Protein AF-A0A059WKY0-F1 (afdb_monomer)

Solvent-accessible surface area (backbone atoms only — not comparable to full-atom values): 9958 Å² total; per-residue (Å²): 99,44,60,73,41,55,87,77,43,90,59,78,53,52,68,59,52,51,54,50,45,45,52,42,20,76,73,72,41,84,34,79,46,75,38,74,43,59,66,94,67,55,83,60,48,46,77,46,56,56,89,51,64,73,60,51,52,54,32,52,76,70,74,40,52,74,68,48,36,44,72,79,37,45,68,59,42,52,54,49,54,52,50,50,50,51,53,46,48,53,47,54,33,51,41,26,60,70,68,78,37,80,61,45,78,43,82,39,68,98,63,55,63,66,71,75,50,44,86,76,32,80,39,58,60,38,35,30,61,68,66,57,36,70,74,44,74,66,44,59,70,51,46,69,79,54,29,81,48,43,29,37,35,91,41,80,70,45,55,73,45,48,63,94,79,43,38,69,79,49,107

Mean predicted aligned error: 4.87 Å

Secondary structure (DSSP, 8-state):
-HHHHTTTS--TTHHHHHHHHHHHHHTT--EEEEESS-----TTEEEEE---HHHHHHHHHTT--HHHHHHH-HHHHHHHHHHHHHHHHHHHHHHHHTTS-SEEEEEE-S--HHHHTGGG-SSEEEEEESS-TTSSHHHHHHGGGTTTSEEE-S-HHHHTTS-TT--EEE-

Foldseek 3Di:
DVVVCVVVDPPPPPVVVQVVQQVCVVVVDQEEDEDQDDDDHDPRYHYDHDPCPVVQVVCVVVVHDLVNCCVVPVVVSVVVVVVRLLVSLVVQQVCQQVVNDQEAEDADELDCNNLVCVVSHPHAYEYEYRDQCQPDPSSLVPCQVRQAHEYEYPDPVSCVSHPPSRHYPYD

Radius of gyration: 16.77 Å; Cα contacts (8 Å, |Δi|>4): 212; chains: 1; bounding box: 45×40×40 Å

Nearest PDB structures (foldseek):
  5kyv-assembly1_A  TM=3.286E-01  e=2.732E+00  Photinus pyralis
  3qya-assembly1_A  TM=3.110E-01  e=3.098E+00  Lampyris turkestanicus
  5kyt-assembly2_B  TM=3.119E-01  e=3.098E+00  Photinus pyralis
  3ier-assembly1_A  TM=2.884E-01  e=3.740E+00  Photinus pyralis
  6q2m-assembly3_C  TM=3.190E-01  e=7.007E+00  Photinus pyralis

pLDDT: mean 88.69, std 9.77, range [52.62, 98.31]

Structure (mmCIF, N/CA/C/O backbone):
data_AF-A0A059WKY0-F1
#
_entry.id   AF-A0A059WKY0-F1
#
loop_
_atom_site.group_PDB
_atom_site.id
_atom_site.type_symbol
_atom_site.label_atom_id
_atom_site.label_alt_id
_atom_site.label_comp_id
_atom_site.label_asym_id
_atom_site.label_entity_id
_atom_site.label_seq_id
_atom_site.pdbx_PDB_ins_code
_atom_site.Cartn_x
_atom_site.Cartn_y
_atom_site.Cartn_z
_atom_site.occupancy
_atom_site.B_iso_or_equiv
_atom_site.auth_seq_id
_atom_site.auth_comp_id
_atom_site.auth_asym_id
_atom_site.auth_atom_id
_atom_site.pdbx_PDB_model_num
ATOM 1 N N . MET A 1 1 ? 8.340 11.516 -10.446 1.00 55.34 1 MET A N 1
ATOM 2 C CA . MET A 1 1 ? 8.641 10.263 -11.199 1.00 55.34 1 MET A CA 1
ATOM 3 C C . MET A 1 1 ? 7.389 9.416 -11.344 1.00 55.34 1 MET A C 1
ATOM 5 O O . MET A 1 1 ? 7.009 9.096 -12.465 1.00 55.34 1 MET A O 1
ATOM 9 N N . GLN A 1 2 ? 6.730 9.087 -10.232 1.00 59.09 2 GLN A N 1
ATOM 10 C CA . GLN A 1 2 ? 5.443 8.404 -10.267 1.00 59.09 2 GLN A CA 1
ATOM 11 C C . GLN A 1 2 ? 4.370 9.298 -10.909 1.00 59.09 2 GLN A C 1
ATOM 13 O O . GLN A 1 2 ? 3.626 8.810 -11.751 1.00 59.09 2 GLN A O 1
ATOM 18 N N . ASP A 1 3 ? 4.419 10.618 -10.690 1.00 56.16 3 ASP A N 1
ATOM 19 C CA . ASP A 1 3 ? 3.561 11.601 -11.384 1.00 56.16 3 ASP A CA 1
ATOM 20 C C . ASP A 1 3 ? 3.681 11.585 -12.912 1.00 56.16 3 ASP A C 1
ATOM 22 O O . ASP A 1 3 ? 2.702 11.801 -13.617 1.00 56.16 3 ASP A O 1
ATOM 26 N N . ALA A 1 4 ? 4.864 11.276 -13.455 1.00 62.72 4 ALA A N 1
ATOM 27 C CA . ALA A 1 4 ? 5.068 11.187 -14.904 1.00 62.72 4 ALA A CA 1
ATOM 28 C C . ALA A 1 4 ? 4.536 9.867 -15.493 1.00 62.72 4 ALA A C 1
ATOM 30 O O . ALA A 1 4 ? 4.245 9.782 -16.690 1.00 62.72 4 ALA A O 1
ATOM 31 N N . LEU A 1 5 ? 4.421 8.829 -14.658 1.00 64.69 5 LEU A N 1
ATOM 32 C CA . LEU A 1 5 ? 3.911 7.515 -15.039 1.00 64.69 5 LEU A CA 1
ATOM 33 C C . LEU A 1 5 ? 2.403 7.392 -14.804 1.00 64.69 5 LEU A C 1
ATOM 35 O O . LEU A 1 5 ? 1.742 6.741 -15.605 1.00 64.69 5 LEU A O 1
ATOM 39 N N . LEU A 1 6 ? 1.845 8.037 -13.775 1.00 65.69 6 LEU A N 1
ATOM 40 C CA . LEU A 1 6 ? 0.419 7.982 -13.425 1.00 65.69 6 LEU A CA 1
ATOM 41 C C . LEU A 1 6 ? -0.527 8.242 -14.620 1.00 65.69 6 LEU A C 1
ATOM 43 O O . LEU A 1 6 ? -1.490 7.493 -14.767 1.00 65.69 6 LEU A O 1
ATOM 47 N N . PRO A 1 7 ? -0.261 9.202 -15.532 1.00 65.50 7 PRO A N 1
ATOM 48 C CA . PRO A 1 7 ? -1.088 9.403 -16.726 1.00 65.50 7 PRO A CA 1
ATOM 49 C C . PRO A 1 7 ? -0.918 8.325 -17.808 1.00 65.50 7 PRO A C 1
ATOM 51 O O . PRO A 1 7 ? -1.723 8.243 -18.732 1.00 65.50 7 PRO A O 1
ATOM 54 N N . ARG A 1 8 ? 0.167 7.543 -17.755 1.00 59.78 8 ARG A N 1
ATOM 55 C CA . ARG A 1 8 ? 0.603 6.614 -18.814 1.00 59.78 8 ARG A CA 1
ATOM 56 C C . ARG A 1 8 ? 0.323 5.149 -18.490 1.00 59.78 8 ARG A C 1
ATOM 58 O O . ARG A 1 8 ? 0.378 4.316 -19.392 1.00 59.78 8 ARG A O 1
ATOM 65 N N . VAL A 1 9 ? 0.046 4.833 -17.230 1.00 57.31 9 VAL A N 1
ATOM 66 C CA . VAL A 1 9 ? -0.238 3.482 -16.741 1.00 57.31 9 VAL A CA 1
ATOM 67 C C . VAL A 1 9 ? -1.336 3.533 -15.686 1.00 57.31 9 VAL A C 1
ATOM 69 O O . VAL A 1 9 ? -1.355 4.412 -14.829 1.00 57.31 9 VAL A O 1
ATOM 72 N N . ILE A 1 10 ? -2.257 2.570 -15.735 1.00 52.62 10 ILE A N 1
ATOM 73 C CA . ILE A 1 10 ? -3.319 2.446 -14.735 1.00 52.62 10 ILE A CA 1
ATOM 74 C C . ILE A 1 10 ? -2.702 1.849 -13.468 1.00 52.62 10 ILE A C 1
ATOM 76 O O . ILE A 1 10 ? -2.653 0.633 -13.300 1.00 52.62 10 ILE A O 1
ATOM 80 N N . PHE A 1 11 ? -2.228 2.708 -12.569 1.00 60.19 11 PHE A N 1
ATOM 81 C CA . PHE A 1 11 ? -1.945 2.315 -11.192 1.00 60.19 11 PHE A CA 1
ATOM 82 C C . PHE A 1 11 ? -3.251 2.345 -10.408 1.00 60.19 11 PHE A C 1
ATOM 84 O O . PHE A 1 11 ? -3.601 3.347 -9.788 1.00 60.19 11 PHE A O 1
ATOM 91 N N . SER A 1 12 ? -4.011 1.257 -10.462 1.00 58.38 12 SER A N 1
ATOM 92 C CA . SER A 1 12 ? -5.127 1.076 -9.538 1.00 58.38 12 SER A CA 1
ATOM 93 C C . SER A 1 12 ? -4.562 0.609 -8.187 1.00 58.38 12 SER A C 1
ATOM 95 O O . SER A 1 12 ? -3.811 -0.366 -8.184 1.00 58.38 12 SER A O 1
ATOM 97 N N . PRO A 1 13 ? -4.843 1.277 -7.050 1.00 70.75 13 PRO A N 1
ATOM 98 C CA . PRO A 1 13 ? -5.803 2.365 -6.840 1.00 70.75 13 PRO A CA 1
ATOM 99 C C . PRO A 1 13 ? -5.138 3.707 -6.443 1.00 70.75 13 PRO A C 1
ATOM 101 O O . PRO A 1 13 ? -5.540 4.327 -5.462 1.00 70.75 13 PRO A O 1
ATOM 104 N N . ALA A 1 14 ? -4.134 4.192 -7.182 1.00 79.19 14 ALA A N 1
ATOM 105 C CA . ALA A 1 14 ? -3.385 5.408 -6.834 1.00 79.19 14 ALA A CA 1
ATOM 106 C C . ALA A 1 14 ? -4.277 6.655 -6.701 1.00 79.19 14 ALA A C 1
ATOM 108 O O . ALA A 1 14 ? -4.162 7.391 -5.728 1.00 79.19 14 ALA A O 1
ATOM 109 N N . VAL A 1 15 ? -5.223 6.858 -7.626 1.00 82.62 15 VAL A N 1
ATOM 110 C CA . VAL A 1 15 ? -6.161 7.998 -7.572 1.00 82.62 15 VAL A CA 1
ATOM 111 C C . VAL A 1 15 ? -7.061 7.935 -6.336 1.00 82.62 15 VAL A C 1
ATOM 113 O O . VAL A 1 15 ? -7.310 8.959 -5.707 1.00 82.62 15 VAL A O 1
ATOM 116 N N . LEU A 1 16 ? -7.534 6.741 -5.965 1.00 84.75 16 LEU A N 1
ATOM 117 C CA . LEU A 1 16 ? -8.369 6.566 -4.773 1.00 84.75 16 LEU A CA 1
ATOM 118 C C . LEU A 1 16 ? -7.559 6.810 -3.497 1.00 84.75 16 LEU A C 1
ATOM 120 O O . LEU A 1 16 ? -8.041 7.495 -2.601 1.00 84.75 16 LEU A O 1
ATOM 124 N N . ALA A 1 17 ? -6.322 6.308 -3.440 1.00 88.38 17 ALA A N 1
ATOM 125 C CA . ALA A 1 17 ? -5.423 6.524 -2.312 1.00 88.38 17 ALA A CA 1
ATOM 126 C C . ALA A 1 17 ? -5.098 8.012 -2.112 1.00 88.38 17 ALA A C 1
ATOM 128 O O . ALA A 1 17 ? -5.218 8.514 -0.996 1.00 88.38 17 ALA A O 1
ATOM 129 N N . LEU A 1 18 ? -4.765 8.726 -3.194 1.00 89.81 18 LEU A N 1
ATOM 130 C CA . LEU A 1 18 ? -4.510 10.169 -3.165 1.00 89.81 18 LE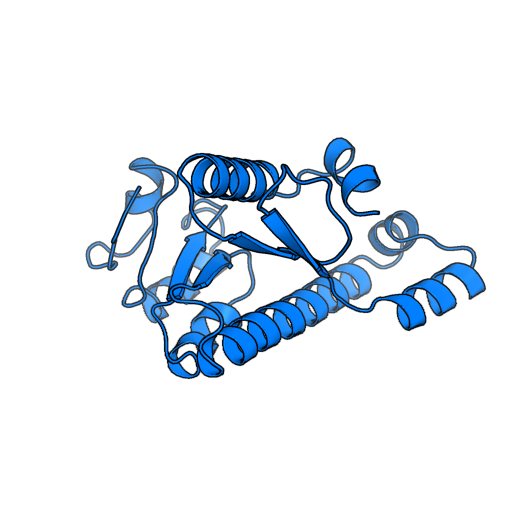U A CA 1
ATOM 131 C C . LEU A 1 18 ? -5.763 10.946 -2.753 1.00 89.81 18 LEU A C 1
ATOM 133 O O . LEU A 1 18 ? -5.711 11.758 -1.835 1.00 89.81 18 LEU A O 1
ATOM 137 N N . SER A 1 19 ? -6.912 10.648 -3.367 1.00 90.81 19 SER A N 1
ATOM 138 C CA . SER A 1 19 ? -8.166 11.330 -3.042 1.00 90.81 19 SER A CA 1
ATOM 139 C C . SER A 1 19 ? -8.582 11.124 -1.585 1.00 90.81 19 SER A C 1
ATOM 141 O O . SER A 1 19 ? -9.036 12.070 -0.943 1.00 90.81 19 SER A O 1
ATOM 143 N N . LEU A 1 20 ? -8.410 9.912 -1.047 1.00 91.25 20 LEU A N 1
ATOM 144 C CA . LEU A 1 20 ? -8.670 9.628 0.361 1.00 91.25 20 LEU A CA 1
ATOM 145 C C . LEU A 1 20 ? -7.726 10.425 1.267 1.00 91.25 20 LEU A C 1
ATOM 147 O O . LEU A 1 20 ? -8.194 11.081 2.194 1.00 91.25 20 LEU A O 1
ATOM 151 N N . ALA A 1 21 ? -6.421 10.404 0.985 1.00 93.50 21 ALA A N 1
ATOM 152 C CA . ALA A 1 21 ? -5.426 11.123 1.774 1.00 93.50 21 ALA A CA 1
ATOM 153 C C . ALA A 1 21 ? -5.711 12.630 1.827 1.00 93.50 21 ALA A C 1
ATOM 155 O O . ALA A 1 21 ? -5.742 13.217 2.905 1.00 93.50 21 ALA A O 1
ATOM 156 N N . GLU A 1 22 ? -6.001 13.249 0.682 1.00 93.81 22 GLU A N 1
ATOM 157 C CA . GLU A 1 22 ? -6.341 14.671 0.626 1.00 93.81 22 GLU A CA 1
ATOM 158 C C . GLU A 1 22 ? -7.632 14.998 1.381 1.00 93.81 22 GLU A C 1
ATOM 160 O O . GLU A 1 22 ? -7.722 16.029 2.045 1.00 93.81 22 GLU A O 1
ATOM 165 N N . GLN A 1 23 ? -8.654 14.144 1.282 1.00 94.06 23 GLN A N 1
ATOM 166 C CA . GLN A 1 23 ? -9.916 14.362 1.988 1.00 94.06 23 GLN A CA 1
ATOM 167 C C . GLN A 1 23 ? -9.755 14.235 3.503 1.00 94.06 23 GLN A C 1
ATOM 169 O O . GLN A 1 23 ? -10.324 15.047 4.231 1.00 94.06 23 GLN A O 1
ATOM 174 N N . LEU A 1 24 ? -8.962 13.270 3.974 1.00 94.38 24 LEU A N 1
ATOM 175 C CA . LEU A 1 24 ? -8.629 13.127 5.392 1.00 94.38 24 LEU A CA 1
ATOM 176 C C . LEU A 1 24 ? -7.845 14.344 5.899 1.00 94.38 24 LEU A C 1
ATOM 178 O O . LEU A 1 24 ? -8.199 14.905 6.936 1.00 94.38 24 LEU A O 1
ATOM 182 N N . ALA A 1 25 ? -6.864 14.821 5.126 1.00 94.81 25 ALA A N 1
ATOM 183 C CA . ALA A 1 25 ? -6.111 16.029 5.457 1.00 94.81 25 ALA A CA 1
ATOM 184 C C . ALA A 1 25 ? -7.004 17.275 5.549 1.00 94.81 25 ALA A C 1
ATOM 186 O O . ALA A 1 25 ? -6.935 18.032 6.515 1.00 94.81 25 ALA A O 1
ATOM 187 N N . ARG A 1 26 ? -7.936 17.455 4.603 1.00 94.12 26 ARG A N 1
ATOM 188 C CA . ARG A 1 26 ? -8.915 18.561 4.635 1.00 94.12 26 ARG A CA 1
ATOM 189 C C . ARG A 1 26 ? -9.856 18.515 5.838 1.00 94.12 26 ARG A C 1
ATOM 191 O O . ARG A 1 26 ? -10.400 19.550 6.213 1.00 94.12 26 ARG A O 1
ATOM 198 N N . GLN A 1 27 ? -10.068 17.340 6.422 1.00 95.25 27 GLN A N 1
ATOM 199 C CA . GLN A 1 27 ? -10.856 17.170 7.644 1.00 95.25 27 GLN A CA 1
ATOM 200 C C . GLN A 1 27 ? -10.028 17.389 8.922 1.00 95.25 27 GLN A C 1
ATOM 202 O O . GLN A 1 27 ? -10.564 17.251 10.019 1.00 95.25 27 GLN A O 1
ATOM 207 N N . GLY A 1 28 ? -8.752 17.767 8.794 1.00 94.31 28 GLY A N 1
ATOM 208 C CA . GLY A 1 28 ? -7.843 18.033 9.908 1.00 94.31 28 GLY A CA 1
ATOM 209 C C . GLY A 1 28 ? -7.041 16.817 10.371 1.00 94.31 28 GLY A C 1
ATOM 210 O O . GLY A 1 28 ? -6.398 16.896 11.413 1.00 94.31 28 GLY A O 1
ATOM 211 N N . GLY A 1 29 ? -7.085 15.702 9.635 1.00 93.56 29 GLY A N 1
ATOM 212 C CA . GLY A 1 29 ? -6.221 14.554 9.900 1.00 93.56 29 GLY A CA 1
ATOM 213 C C . GLY A 1 29 ? -4.796 14.785 9.397 1.00 93.56 29 GLY A C 1
ATOM 214 O O . GLY A 1 29 ? -4.590 15.407 8.359 1.00 93.56 29 GLY A O 1
ATOM 215 N N . GLU A 1 30 ? -3.804 14.242 10.093 1.00 94.88 30 GLU A N 1
ATOM 216 C CA . GLU A 1 30 ? -2.434 14.174 9.580 1.00 94.88 30 GLU A CA 1
ATOM 217 C C . GLU A 1 30 ? -2.269 12.888 8.771 1.00 94.88 30 GLU A C 1
ATOM 219 O O . GLU A 1 30 ? -2.594 11.799 9.247 1.00 94.88 30 GLU A O 1
ATOM 224 N N . VAL A 1 31 ? -1.801 13.000 7.525 1.00 96.81 31 VAL A N 1
ATOM 225 C CA . VAL A 1 31 ? -1.706 11.843 6.628 1.00 96.81 31 VAL A CA 1
ATOM 226 C C . VAL A 1 31 ? -0.281 11.658 6.141 1.00 96.81 31 VAL A C 1
ATOM 228 O O . VAL A 1 31 ? 0.315 12.566 5.565 1.00 96.81 31 VAL A O 1
ATOM 231 N N . VAL A 1 32 ? 0.241 10.443 6.311 1.00 97.31 32 VAL A N 1
ATOM 232 C CA . VAL A 1 32 ? 1.508 10.014 5.716 1.00 97.31 32 VAL A CA 1
ATOM 233 C C . VAL A 1 32 ? 1.222 9.025 4.590 1.00 97.31 32 VAL A C 1
ATOM 235 O O . VAL A 1 32 ? 0.678 7.944 4.812 1.00 97.31 32 VAL A O 1
ATOM 238 N N . LEU A 1 33 ? 1.593 9.396 3.367 1.00 95.62 33 LEU A N 1
ATOM 239 C CA . LEU A 1 33 ? 1.513 8.542 2.189 1.00 95.62 33 LEU A CA 1
ATOM 240 C C . LEU A 1 33 ? 2.860 7.884 1.912 1.00 95.62 33 LEU A C 1
ATOM 242 O O . LEU A 1 33 ? 3.839 8.574 1.628 1.00 95.62 33 LEU A O 1
ATOM 246 N N . TYR A 1 34 ? 2.875 6.554 1.914 1.00 95.00 34 TYR A N 1
ATOM 247 C CA . TYR A 1 34 ? 4.027 5.739 1.536 1.00 95.00 34 TYR A CA 1
ATOM 248 C C . TYR A 1 34 ? 3.888 5.299 0.076 1.00 95.00 34 TYR A C 1
ATOM 250 O O . TYR A 1 34 ? 3.008 4.500 -0.251 1.00 95.00 34 TYR A O 1
ATOM 258 N N . THR A 1 35 ? 4.738 5.813 -0.812 1.00 92.31 35 THR A N 1
ATOM 259 C CA . THR A 1 35 ? 4.670 5.538 -2.260 1.00 92.31 35 THR A CA 1
ATOM 260 C C . THR A 1 35 ? 6.044 5.172 -2.829 1.00 92.31 35 THR A C 1
ATOM 262 O O . THR A 1 35 ? 7.063 5.588 -2.289 1.00 92.31 35 THR A O 1
ATOM 265 N N . PRO A 1 36 ? 6.129 4.388 -3.921 1.00 89.88 36 PRO A N 1
ATOM 266 C CA . PRO A 1 36 ? 7.411 4.060 -4.553 1.00 89.88 36 PRO A CA 1
ATOM 267 C C . PRO A 1 36 ? 8.266 5.281 -4.911 1.00 89.88 36 PRO A C 1
ATOM 269 O O . PRO A 1 36 ? 9.474 5.262 -4.713 1.00 89.88 36 PRO A O 1
ATOM 272 N N . GLY A 1 37 ? 7.647 6.351 -5.406 1.00 88.31 37 GLY A N 1
ATOM 273 C CA . GLY A 1 37 ? 8.314 7.613 -5.698 1.00 88.31 37 GLY A CA 1
ATOM 274 C C . GLY A 1 37 ? 7.452 8.812 -5.335 1.00 88.31 37 GLY A C 1
ATOM 275 O O . GLY A 1 37 ? 6.312 8.656 -4.898 1.00 88.31 37 GLY A O 1
ATOM 276 N N . GLN A 1 38 ? 8.022 10.002 -5.531 1.00 89.31 38 GLN A N 1
ATOM 277 C CA . GLN A 1 38 ? 7.355 11.264 -5.205 1.00 89.31 38 GLN A CA 1
ATOM 278 C C . GLN A 1 38 ? 6.032 11.382 -5.961 1.00 89.31 38 GLN A C 1
ATOM 280 O O . GLN A 1 38 ? 5.978 11.017 -7.149 1.00 89.31 38 GLN A O 1
ATOM 285 N N . VAL A 1 39 ? 5.021 11.859 -5.234 1.00 87.38 39 VAL A N 1
ATOM 286 C CA . VAL A 1 39 ? 3.696 12.206 -5.742 1.00 87.38 39 VAL A CA 1
ATOM 287 C C . VAL A 1 39 ? 3.296 13.607 -5.296 1.00 87.38 39 VAL A C 1
ATOM 289 O O . VAL A 1 39 ? 3.570 13.996 -4.160 1.00 87.38 39 VAL A O 1
ATOM 292 N N . ASP A 1 40 ? 2.620 14.347 -6.170 1.00 87.75 40 ASP A N 1
ATOM 293 C CA . ASP A 1 40 ? 2.045 15.644 -5.809 1.00 87.75 40 ASP A CA 1
ATOM 294 C C . ASP A 1 40 ? 0.866 15.441 -4.843 1.00 87.75 40 ASP A C 1
ATOM 296 O O . ASP A 1 40 ? -0.083 14.710 -5.140 1.00 87.75 40 ASP A O 1
ATOM 300 N N . THR A 1 41 ? 0.913 16.088 -3.676 1.00 85.56 41 THR A N 1
ATOM 301 C CA . THR A 1 41 ? -0.127 15.978 -2.643 1.00 85.56 41 THR A CA 1
ATOM 302 C C . THR A 1 41 ? -0.572 17.347 -2.143 1.00 85.56 41 THR A C 1
ATOM 304 O O . THR A 1 41 ? 0.192 18.313 -2.160 1.00 85.56 41 THR A O 1
ATOM 307 N N . ALA A 1 42 ? -1.812 17.437 -1.656 1.00 83.88 42 ALA A N 1
ATOM 308 C CA . ALA A 1 42 ? -2.297 18.635 -0.974 1.00 83.88 42 ALA A CA 1
ATOM 309 C C . ALA A 1 42 ? -1.520 18.931 0.327 1.00 83.88 42 ALA A C 1
ATOM 311 O O . ALA A 1 42 ? -0.878 18.056 0.914 1.00 83.88 42 ALA A O 1
ATOM 312 N N . GLU A 1 43 ? -1.623 20.175 0.802 1.00 84.50 43 GLU A N 1
ATOM 313 C CA . GLU A 1 43 ? -1.098 20.595 2.105 1.00 84.50 43 GLU A CA 1
ATOM 314 C C . GLU A 1 43 ? -1.662 19.715 3.238 1.00 84.50 43 GLU A C 1
ATOM 316 O O . GLU A 1 43 ? -2.840 19.356 3.231 1.00 84.50 43 GLU A O 1
ATOM 321 N N . GLY A 1 44 ? -0.810 19.344 4.199 1.00 84.62 44 GLY A N 1
ATOM 322 C CA . GLY A 1 44 ? -1.168 18.441 5.303 1.00 84.62 44 GLY A CA 1
ATOM 323 C C . GLY A 1 44 ? -0.979 16.948 5.005 1.00 8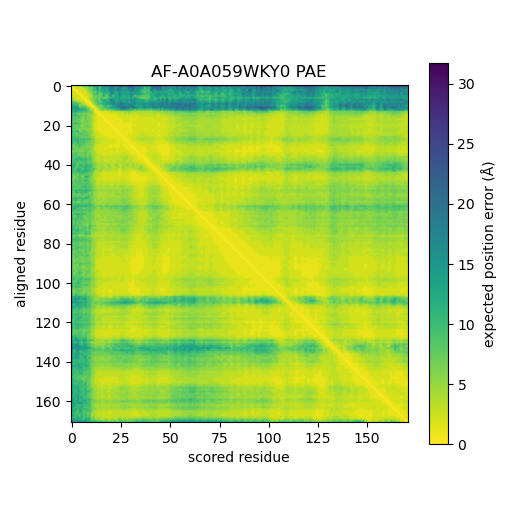4.62 44 GLY A C 1
ATOM 324 O O . GLY A 1 44 ? -1.107 16.128 5.913 1.00 84.62 44 GLY A O 1
ATOM 325 N N . VAL A 1 45 ? -0.615 16.583 3.770 1.00 94.31 45 VAL A N 1
ATOM 326 C CA . VAL A 1 45 ? -0.210 15.216 3.416 1.00 94.31 45 VAL A CA 1
ATOM 327 C C . VAL A 1 45 ? 1.307 15.160 3.261 1.00 94.31 45 VAL A C 1
ATOM 329 O O . VAL A 1 45 ? 1.889 15.839 2.418 1.00 94.31 45 VAL A O 1
ATOM 332 N N . ARG A 1 46 ? 1.965 14.328 4.068 1.00 95.50 46 ARG A N 1
ATOM 333 C CA . ARG A 1 46 ? 3.401 14.057 3.963 1.00 95.50 46 ARG A CA 1
ATOM 334 C C . ARG A 1 46 ? 3.629 12.848 3.064 1.00 95.50 46 ARG A C 1
ATOM 336 O O . ARG A 1 46 ? 3.073 11.785 3.319 1.00 95.50 46 ARG A O 1
ATOM 343 N N . ASN A 1 47 ? 4.506 12.967 2.071 1.00 94.75 47 ASN A N 1
ATOM 344 C CA . ASN A 1 47 ? 4.895 11.840 1.229 1.00 94.75 47 ASN A CA 1
ATOM 345 C C . ASN A 1 47 ? 6.256 11.255 1.649 1.00 94.75 47 ASN A C 1
ATOM 347 O O . ASN A 1 47 ? 7.265 11.957 1.702 1.00 94.75 47 ASN A O 1
ATOM 351 N N . VAL A 1 48 ? 6.274 9.961 1.969 1.00 95.81 48 VAL A N 1
ATOM 352 C CA . VAL A 1 48 ? 7.476 9.164 2.234 1.00 95.81 48 VAL A CA 1
ATOM 353 C C . VAL A 1 48 ? 7.675 8.207 1.068 1.00 95.81 48 VAL A C 1
ATOM 355 O O . VAL A 1 48 ? 6.756 7.481 0.690 1.00 95.81 48 VAL A O 1
ATOM 358 N N . THR A 1 49 ? 8.884 8.191 0.511 1.00 95.00 49 THR A N 1
ATOM 359 C CA . THR A 1 49 ? 9.193 7.401 -0.682 1.00 95.00 49 THR A CA 1
ATOM 360 C C . THR A 1 49 ? 10.281 6.374 -0.437 1.00 95.00 49 THR A C 1
ATOM 362 O O . THR A 1 49 ? 11.068 6.509 0.501 1.00 95.00 49 THR A O 1
ATOM 365 N N . ALA A 1 50 ? 10.336 5.354 -1.291 1.00 93.56 50 ALA A N 1
ATOM 366 C CA . ALA A 1 50 ? 11.460 4.429 -1.301 1.00 93.56 50 ALA A CA 1
ATOM 367 C C . ALA A 1 50 ? 12.729 5.126 -1.819 1.00 93.56 50 ALA A C 1
ATOM 369 O O . ALA A 1 50 ? 12.651 6.077 -2.603 1.00 93.56 50 ALA A O 1
ATOM 370 N N . ASP A 1 51 ? 13.894 4.647 -1.384 1.00 91.88 51 ASP A N 1
ATOM 371 C CA . ASP A 1 51 ? 15.171 5.054 -1.967 1.00 91.88 51 ASP A CA 1
ATOM 372 C C . ASP A 1 51 ? 15.474 4.167 -3.176 1.00 91.88 51 ASP A C 1
ATOM 374 O O . ASP A 1 51 ? 15.844 3.001 -3.045 1.00 91.88 51 ASP A O 1
ATOM 378 N N . LEU A 1 52 ? 15.290 4.732 -4.367 1.00 90.81 52 LEU A N 1
ATOM 379 C CA . LEU A 1 52 ? 15.541 4.054 -5.638 1.00 90.81 52 LEU A CA 1
ATOM 380 C C . LEU A 1 52 ? 16.841 4.518 -6.302 1.00 90.81 52 LEU A C 1
ATOM 382 O O . LEU A 1 52 ? 17.148 4.077 -7.407 1.00 90.81 52 LEU A O 1
ATOM 386 N N . SER A 1 53 ? 17.635 5.363 -5.638 1.00 91.38 53 SER A N 1
ATOM 387 C CA . SER A 1 53 ? 18.792 6.039 -6.240 1.00 91.38 53 SER A CA 1
ATOM 388 C C . SER A 1 53 ? 19.816 5.069 -6.840 1.00 91.38 53 SER A C 1
ATOM 390 O O . SER A 1 53 ? 20.272 5.255 -7.969 1.00 91.38 53 SER A O 1
ATOM 392 N N . GLY A 1 54 ? 20.140 3.989 -6.123 1.00 89.94 54 GLY A N 1
ATOM 393 C CA . GLY A 1 54 ? 21.058 2.958 -6.612 1.00 89.94 54 GLY A CA 1
ATOM 394 C C . GLY A 1 54 ? 20.516 2.198 -7.826 1.00 89.94 54 GLY A C 1
ATOM 395 O O . GLY A 1 54 ? 21.269 1.864 -8.738 1.00 89.94 54 GLY A O 1
ATOM 396 N N . PHE A 1 55 ? 19.204 1.964 -7.867 1.00 88.44 55 PHE A N 1
ATOM 397 C CA . PHE A 1 55 ? 18.554 1.298 -8.991 1.00 88.44 55 PHE A CA 1
ATOM 398 C C . PHE A 1 55 ? 18.491 2.201 -10.230 1.00 88.44 55 PHE A C 1
ATOM 400 O O . PHE A 1 55 ? 18.774 1.764 -11.345 1.00 88.44 55 PHE A O 1
ATOM 407 N N . GLU A 1 56 ? 1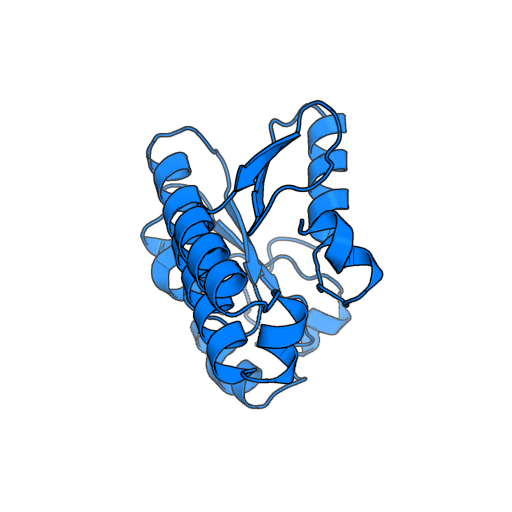8.178 3.479 -10.030 1.00 90.94 56 GLU A N 1
ATOM 408 C CA . GLU A 1 56 ? 18.141 4.490 -11.088 1.00 90.94 56 GLU A CA 1
ATOM 409 C C . GLU A 1 56 ? 19.515 4.712 -11.714 1.00 90.94 56 GLU A C 1
ATOM 411 O O . GLU A 1 56 ? 19.618 4.828 -12.935 1.00 90.94 56 GLU A O 1
ATOM 416 N N . ALA A 1 57 ? 20.575 4.704 -10.902 1.00 93.19 57 ALA A N 1
ATOM 417 C CA . ALA A 1 57 ? 21.945 4.777 -11.395 1.00 93.19 57 ALA A CA 1
ATOM 418 C C . ALA A 1 57 ? 22.285 3.594 -12.321 1.00 93.19 57 ALA A C 1
ATOM 420 O O . ALA A 1 57 ? 22.899 3.791 -13.371 1.00 93.19 57 ALA A O 1
ATOM 421 N N . GLU A 1 58 ? 21.848 2.381 -11.973 1.00 91.44 58 GLU A N 1
ATOM 422 C CA . GLU A 1 58 ? 22.074 1.179 -12.785 1.00 91.44 58 GLU A CA 1
ATOM 423 C C . GLU A 1 58 ? 21.276 1.201 -14.099 1.00 91.44 58 GLU A C 1
ATOM 425 O O . GLU A 1 58 ? 21.807 0.842 -15.151 1.00 91.44 58 GLU A O 1
ATOM 430 N N . LEU A 1 59 ? 20.016 1.651 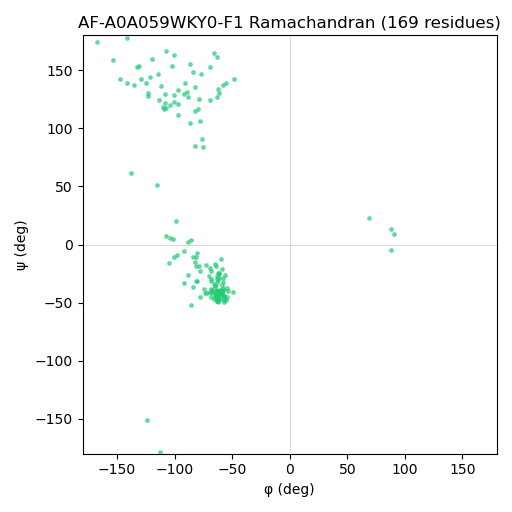-14.070 1.00 90.94 59 LEU A N 1
ATOM 431 C CA . LEU A 1 59 ? 19.220 1.841 -15.288 1.00 90.94 59 LEU A CA 1
ATOM 432 C C . LEU A 1 59 ? 19.869 2.869 -16.222 1.00 90.94 59 LEU A C 1
ATOM 434 O O . LEU A 1 59 ? 20.081 2.590 -17.405 1.00 90.94 59 LEU A O 1
ATOM 438 N N . ALA A 1 60 ? 20.267 4.020 -15.676 1.00 92.75 60 ALA A N 1
ATOM 439 C CA . ALA A 1 60 ? 20.920 5.078 -16.436 1.00 92.75 60 ALA A CA 1
ATOM 440 C C . ALA A 1 60 ? 22.242 4.606 -17.063 1.00 92.75 60 ALA A C 1
ATOM 442 O O . ALA A 1 60 ? 22.517 4.926 -18.220 1.00 92.75 60 ALA A O 1
ATOM 443 N N . ALA A 1 61 ? 23.033 3.792 -16.353 1.00 93.88 61 ALA A N 1
ATOM 444 C CA . ALA A 1 61 ? 24.272 3.210 -16.877 1.00 93.88 61 ALA A CA 1
ATOM 445 C C . ALA A 1 61 ? 24.044 2.296 -18.098 1.00 93.88 61 ALA A C 1
ATOM 447 O O . ALA A 1 61 ? 24.935 2.146 -18.935 1.00 93.88 61 ALA A O 1
ATOM 448 N N . ARG A 1 62 ? 22.846 1.715 -18.225 1.00 91.19 62 ARG A N 1
ATOM 449 C CA . ARG A 1 62 ? 22.425 0.886 -19.366 1.00 91.19 62 ARG A CA 1
ATOM 450 C C . ARG A 1 62 ? 21.729 1.689 -20.469 1.00 91.19 62 ARG A C 1
ATOM 452 O O . ARG A 1 62 ? 21.440 1.131 -21.525 1.00 91.19 62 ARG A O 1
ATOM 459 N N . GLY A 1 63 ? 21.479 2.980 -20.241 1.00 93.31 63 GLY A N 1
ATOM 460 C CA . GLY A 1 63 ? 20.673 3.822 -21.125 1.00 93.31 63 GLY A CA 1
ATOM 461 C C . GLY A 1 63 ? 19.190 3.441 -21.136 1.00 93.31 63 GLY A C 1
ATOM 462 O O . GLY A 1 63 ? 18.509 3.733 -22.116 1.00 93.31 63 GLY A O 1
ATOM 463 N N . ASP A 1 64 ? 18.717 2.773 -20.082 1.00 91.38 64 ASP A N 1
ATOM 464 C CA . ASP A 1 64 ? 17.326 2.360 -19.910 1.00 91.38 64 ASP A CA 1
ATOM 465 C C . ASP A 1 64 ? 16.602 3.290 -18.929 1.00 91.38 64 ASP A C 1
ATOM 467 O O . ASP A 1 64 ? 17.205 3.860 -18.018 1.00 91.38 64 ASP A O 1
ATOM 471 N N . ASP A 1 65 ? 15.283 3.390 -19.072 1.00 89.31 65 ASP A N 1
ATOM 472 C CA . ASP A 1 65 ? 14.392 3.918 -18.042 1.00 89.31 65 ASP A CA 1
ATOM 473 C C . ASP A 1 65 ? 13.466 2.823 -17.465 1.00 89.31 65 ASP A C 1
ATOM 475 O O . ASP A 1 65 ? 13.525 1.642 -17.822 1.00 89.31 65 ASP A O 1
ATOM 479 N N . TYR A 1 66 ? 12.580 3.194 -16.540 1.00 86.31 66 TYR A N 1
ATOM 480 C CA . TYR A 1 66 ? 11.612 2.256 -15.963 1.00 86.31 66 TYR A CA 1
ATOM 481 C C . TYR A 1 66 ? 10.620 1.684 -16.988 1.00 86.31 66 TYR A C 1
ATOM 483 O O . TYR A 1 66 ? 10.135 0.564 -16.818 1.00 86.31 66 TYR A O 1
ATOM 491 N N . LEU A 1 67 ? 10.290 2.436 -18.040 1.00 87.75 67 LEU A N 1
ATOM 492 C CA . LEU A 1 67 ? 9.399 1.977 -19.100 1.00 87.75 67 LEU A CA 1
ATOM 493 C C . LEU A 1 67 ? 10.114 0.968 -20.007 1.00 87.75 67 LEU A C 1
ATOM 495 O O . LEU A 1 67 ? 9.499 -0.016 -20.425 1.00 87.75 67 LEU A O 1
ATOM 499 N N . ASP A 1 68 ? 11.398 1.180 -20.284 1.00 90.62 68 ASP A N 1
ATOM 500 C CA . ASP A 1 68 ? 12.265 0.214 -20.948 1.00 90.62 68 ASP A CA 1
ATOM 501 C C . ASP A 1 68 ? 12.404 -1.051 -20.114 1.00 90.62 68 ASP A C 1
ATOM 503 O O . ASP A 1 68 ? 12.215 -2.144 -20.646 1.00 90.62 68 ASP A O 1
ATOM 507 N N . LEU A 1 69 ? 12.628 -0.922 -18.805 1.00 87.50 69 LEU A N 1
ATOM 508 C CA . LEU A 1 69 ? 12.660 -2.063 -17.896 1.00 87.50 69 LEU A CA 1
ATOM 509 C C . LEU A 1 69 ? 11.349 -2.855 -17.946 1.00 87.50 69 LEU A C 1
ATOM 511 O O . LEU A 1 69 ? 11.380 -4.074 -18.100 1.00 87.50 69 LEU A O 1
ATOM 515 N N . LEU A 1 70 ? 10.200 -2.178 -17.8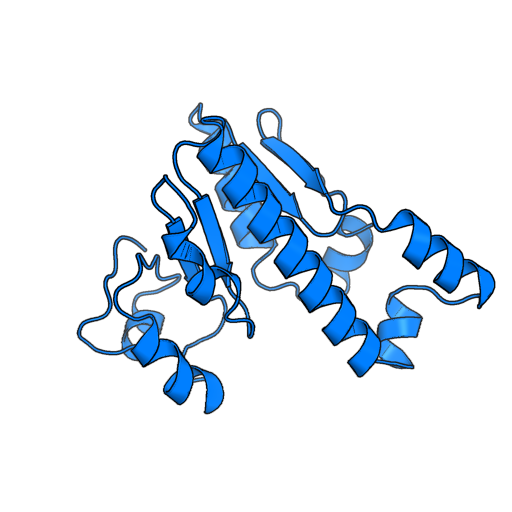66 1.00 88.06 70 LEU A N 1
ATOM 516 C CA . LEU A 1 70 ? 8.888 -2.821 -17.943 1.00 88.06 70 LEU A CA 1
ATOM 517 C C . LEU A 1 70 ? 8.699 -3.587 -19.263 1.00 88.06 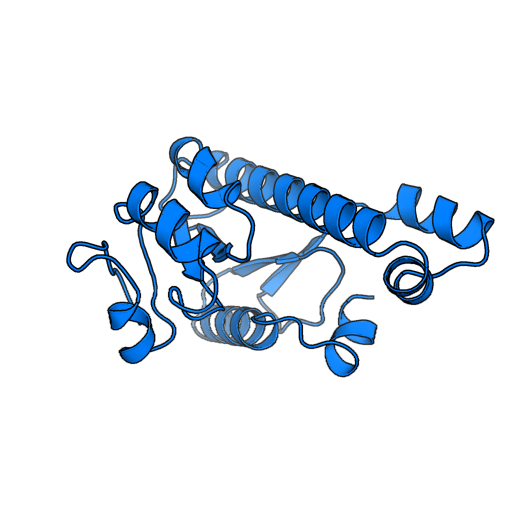70 LEU A C 1
ATOM 519 O O . LEU A 1 70 ? 8.157 -4.690 -19.262 1.00 88.06 70 LEU A O 1
ATOM 523 N N . LYS A 1 71 ? 9.153 -3.024 -20.389 1.00 88.44 71 LYS A N 1
ATOM 524 C CA . LYS A 1 71 ? 9.002 -3.633 -21.722 1.00 88.44 71 LYS A CA 1
ATOM 525 C C . LYS A 1 71 ? 9.995 -4.765 -21.984 1.00 88.44 71 LYS A C 1
ATOM 527 O O . LYS A 1 71 ? 9.609 -5.794 -22.530 1.00 88.44 71 LYS A O 1
ATOM 532 N N . LYS A 1 72 ? 11.271 -4.562 -21.648 1.00 92.56 72 LYS A N 1
ATOM 533 C CA . LYS A 1 72 ? 12.384 -5.479 -21.952 1.00 92.56 72 LYS A CA 1
ATOM 534 C C . LYS A 1 72 ? 12.498 -6.593 -20.911 1.00 92.56 72 LYS A C 1
ATOM 536 O O . LYS A 1 72 ? 12.806 -7.732 -21.256 1.00 92.56 72 LYS A O 1
ATOM 541 N N . HIS A 1 73 ? 12.228 -6.275 -19.645 1.00 90.19 73 HIS A N 1
ATOM 542 C CA . HIS A 1 73 ? 12.435 -7.156 -18.494 1.00 90.19 73 HIS A CA 1
ATOM 543 C C . HIS A 1 73 ? 11.256 -7.101 -17.496 1.00 90.19 73 HIS A C 1
ATOM 545 O O . HIS A 1 73 ? 11.447 -6.775 -16.320 1.00 90.19 73 HIS A O 1
ATOM 551 N N . PRO A 1 74 ? 10.030 -7.471 -17.918 1.00 88.19 74 PRO A N 1
ATOM 552 C CA . PRO A 1 74 ? 8.821 -7.325 -17.102 1.00 88.19 74 PRO A CA 1
ATOM 553 C C . PRO A 1 74 ? 8.880 -8.081 -15.767 1.00 88.19 74 PRO A C 1
ATOM 555 O O . PRO A 1 74 ? 8.385 -7.586 -14.759 1.00 88.19 74 PRO A O 1
ATOM 558 N N . LEU A 1 75 ? 9.522 -9.255 -15.720 1.00 90.06 75 LEU A N 1
ATOM 559 C CA . LEU A 1 75 ? 9.689 -10.004 -14.467 1.00 90.06 75 LEU A CA 1
ATOM 560 C C . LEU A 1 75 ? 10.580 -9.261 -13.467 1.00 90.06 75 LEU A C 1
ATOM 562 O O . LEU A 1 75 ? 10.265 -9.229 -12.281 1.00 90.06 75 LEU A O 1
ATOM 566 N N . THR A 1 76 ? 11.659 -8.635 -13.938 1.00 88.44 76 THR A N 1
ATOM 567 C CA . THR A 1 76 ? 12.534 -7.810 -13.096 1.00 88.44 76 THR A CA 1
ATOM 568 C C . THR A 1 76 ? 11.775 -6.606 -12.555 1.00 88.44 76 THR A C 1
ATOM 570 O O . THR A 1 76 ? 11.850 -6.334 -11.360 1.00 88.44 76 THR A O 1
ATOM 573 N N . PHE A 1 77 ? 10.995 -5.931 -13.407 1.00 88.38 77 PHE A N 1
ATOM 574 C CA . PHE A 1 77 ? 10.150 -4.811 -12.994 1.00 88.38 77 PHE A CA 1
ATOM 575 C C . PHE A 1 77 ? 9.172 -5.222 -11.883 1.00 88.38 77 PHE A C 1
ATOM 577 O O . PHE A 1 77 ? 9.097 -4.564 -10.848 1.00 88.38 77 PHE A O 1
ATOM 584 N N . VAL A 1 78 ? 8.453 -6.336 -12.067 1.00 86.38 78 VAL A N 1
ATOM 585 C CA . VAL A 1 78 ? 7.484 -6.834 -11.078 1.00 86.38 78 VAL A CA 1
ATOM 586 C C . VAL A 1 78 ? 8.173 -7.215 -9.769 1.00 86.38 78 VAL A C 1
ATOM 588 O O . VAL A 1 78 ? 7.697 -6.834 -8.704 1.00 86.38 78 VAL A O 1
ATOM 591 N N . THR A 1 79 ? 9.304 -7.922 -9.815 1.00 88.81 79 THR A N 1
ATOM 592 C CA . THR A 1 79 ? 10.051 -8.285 -8.600 1.00 88.81 79 THR A CA 1
ATOM 593 C C . THR A 1 79 ? 10.543 -7.054 -7.841 1.00 88.81 79 THR A C 1
ATOM 595 O O . THR A 1 79 ? 10.407 -7.009 -6.620 1.00 88.81 79 THR A O 1
ATOM 598 N N . LEU A 1 80 ? 11.043 -6.031 -8.540 1.00 88.62 80 LEU A N 1
ATOM 599 C CA . LEU A 1 80 ? 11.439 -4.774 -7.908 1.00 88.62 80 LEU A CA 1
ATOM 600 C C . LEU A 1 80 ? 10.240 -4.070 -7.262 1.00 88.62 80 LEU A C 1
ATOM 602 O O . LEU A 1 80 ? 10.318 -3.672 -6.105 1.00 88.62 80 LEU A O 1
ATOM 606 N N . ALA A 1 81 ? 9.117 -3.958 -7.976 1.00 87.38 81 ALA A N 1
ATOM 607 C CA . ALA A 1 81 ? 7.906 -3.341 -7.439 1.00 87.38 81 ALA A CA 1
ATOM 608 C C . ALA A 1 81 ? 7.437 -4.031 -6.144 1.00 87.38 81 ALA A C 1
ATOM 610 O O . ALA A 1 81 ? 7.051 -3.357 -5.189 1.00 87.38 81 ALA A O 1
ATOM 611 N N . ARG A 1 82 ? 7.538 -5.366 -6.080 1.00 88.62 82 ARG A N 1
ATOM 612 C CA . ARG A 1 82 ? 7.240 -6.154 -4.872 1.00 88.62 82 ARG A CA 1
ATOM 613 C C . ARG A 1 82 ? 8.199 -5.852 -3.724 1.00 88.62 82 ARG A C 1
ATOM 615 O O . ARG A 1 82 ? 7.748 -5.707 -2.592 1.00 88.62 82 ARG A O 1
ATOM 622 N N . GLN A 1 83 ? 9.498 -5.745 -4.003 1.00 90.25 83 GLN A N 1
ATOM 623 C CA . GLN A 1 83 ? 10.494 -5.395 -2.989 1.00 90.25 83 GLN A CA 1
ATOM 624 C C . GLN A 1 83 ? 10.225 -4.000 -2.411 1.00 90.25 83 GLN A C 1
ATOM 626 O O . GLN A 1 83 ? 10.124 -3.851 -1.197 1.00 90.25 83 GLN A O 1
ATOM 631 N N . VAL A 1 84 ? 10.019 -3.007 -3.279 1.00 91.69 84 VAL A N 1
ATOM 632 C CA . VAL A 1 84 ? 9.702 -1.630 -2.880 1.00 91.69 84 VAL A CA 1
ATOM 633 C C . VAL A 1 84 ? 8.442 -1.586 -2.018 1.00 91.69 84 VAL A C 1
ATOM 635 O O . VAL A 1 84 ? 8.416 -0.937 -0.975 1.00 91.69 84 VAL A O 1
ATOM 638 N N . GLN A 1 85 ? 7.399 -2.321 -2.405 1.00 90.19 85 GLN A N 1
ATOM 639 C CA . GLN A 1 85 ? 6.181 -2.420 -1.606 1.00 90.19 85 GLN A CA 1
ATOM 640 C C . GLN A 1 85 ? 6.444 -3.047 -0.229 1.00 90.19 85 GLN A C 1
ATOM 642 O O . GLN A 1 85 ? 5.900 -2.567 0.763 1.00 90.19 85 GLN A O 1
ATOM 647 N N . ALA A 1 86 ? 7.276 -4.090 -0.146 1.00 92.19 86 ALA A N 1
ATOM 648 C CA . ALA A 1 86 ? 7.621 -4.722 1.125 1.00 92.19 86 ALA A CA 1
ATOM 649 C C . ALA A 1 86 ? 8.358 -3.750 2.061 1.00 92.19 86 ALA A C 1
ATOM 651 O O . ALA A 1 86 ? 8.022 -3.664 3.242 1.00 92.19 86 ALA A O 1
ATOM 652 N N . GLU A 1 87 ? 9.315 -2.988 1.528 1.00 94.12 87 GLU A N 1
ATOM 653 C CA . GLU A 1 87 ? 10.078 -1.982 2.274 1.00 94.12 87 GLU A CA 1
ATOM 654 C C . GLU A 1 87 ? 9.180 -0.851 2.788 1.00 94.12 87 GLU A C 1
ATOM 656 O O . GLU A 1 87 ? 9.256 -0.488 3.963 1.00 94.12 87 GLU A O 1
ATOM 661 N N . LEU A 1 88 ? 8.275 -0.339 1.949 1.00 95.00 88 LEU A N 1
ATOM 662 C CA . LEU A 1 88 ? 7.325 0.705 2.340 1.00 95.00 88 LEU A CA 1
ATOM 663 C C . LEU A 1 88 ? 6.343 0.226 3.413 1.00 95.00 88 LEU A C 1
ATOM 665 O O . LEU A 1 88 ? 6.079 0.953 4.368 1.00 95.00 88 LEU A O 1
ATOM 669 N N . VAL A 1 89 ? 5.830 -1.003 3.298 1.00 95.44 89 VAL A N 1
ATOM 670 C CA . VAL A 1 89 ? 4.952 -1.592 4.321 1.00 95.44 89 VAL A CA 1
ATOM 671 C C . VAL A 1 89 ? 5.702 -1.779 5.638 1.00 95.44 89 VAL A C 1
ATOM 673 O O . VAL A 1 89 ? 5.194 -1.398 6.692 1.00 95.44 89 VAL A O 1
ATOM 676 N N . ALA A 1 90 ? 6.922 -2.318 5.589 1.00 96.25 90 ALA A N 1
ATOM 677 C CA . ALA A 1 90 ? 7.756 -2.466 6.776 1.00 96.25 90 ALA A CA 1
ATOM 678 C C . ALA A 1 90 ? 8.041 -1.107 7.430 1.00 96.25 90 ALA A C 1
ATOM 680 O O . ALA A 1 90 ? 8.001 -0.994 8.655 1.00 96.25 90 ALA A O 1
ATOM 681 N N . ARG A 1 91 ? 8.269 -0.063 6.624 1.00 97.25 91 ARG A N 1
ATOM 682 C CA . ARG A 1 91 ? 8.473 1.295 7.125 1.00 97.25 91 ARG A CA 1
ATOM 683 C C . ARG A 1 91 ? 7.221 1.863 7.791 1.00 97.25 91 ARG A C 1
ATOM 685 O O . ARG A 1 91 ? 7.332 2.369 8.902 1.00 97.25 91 ARG A O 1
ATOM 692 N N . ALA A 1 92 ? 6.052 1.728 7.169 1.00 97.31 92 ALA A N 1
ATOM 693 C CA . ALA A 1 92 ? 4.787 2.170 7.754 1.00 97.31 92 ALA A CA 1
ATOM 694 C C . ALA A 1 92 ? 4.509 1.479 9.100 1.00 97.31 92 ALA A C 1
ATOM 696 O O . ALA A 1 92 ? 4.090 2.122 10.058 1.00 97.31 92 ALA A O 1
ATOM 697 N N . TYR A 1 93 ? 4.804 0.181 9.212 1.00 98.00 93 TYR A N 1
ATOM 698 C CA . TYR A 1 93 ? 4.687 -0.538 10.485 1.00 98.00 93 TYR A CA 1
ATOM 699 C C . TYR A 1 93 ? 5.714 -0.084 11.516 1.00 98.00 93 TYR A C 1
ATOM 701 O O . TYR A 1 93 ? 5.385 0.006 12.694 1.00 98.00 93 TYR A O 1
ATOM 709 N N . ALA A 1 94 ? 6.946 0.216 11.104 1.00 98.19 94 ALA A N 1
ATOM 710 C CA . ALA A 1 94 ? 7.960 0.739 12.010 1.00 98.19 94 ALA A CA 1
ATOM 711 C C . ALA A 1 94 ? 7.551 2.106 12.584 1.00 98.19 94 ALA A C 1
ATOM 713 O O . ALA A 1 94 ? 7.626 2.294 13.796 1.00 98.19 94 ALA A O 1
ATOM 714 N N . ASP A 1 95 ? 7.066 3.013 11.733 1.00 98.19 95 ASP A N 1
ATOM 715 C CA . ASP A 1 95 ? 6.595 4.340 12.140 1.00 98.19 95 ASP A CA 1
ATOM 716 C C . ASP A 1 95 ? 5.357 4.219 13.061 1.00 98.19 95 ASP A C 1
ATOM 718 O O . ASP A 1 95 ? 5.324 4.806 14.143 1.00 98.19 95 ASP A O 1
ATOM 722 N N . ALA A 1 96 ? 4.391 3.355 12.726 1.00 98.12 96 ALA A N 1
ATOM 723 C CA . ALA A 1 96 ? 3.257 3.050 13.605 1.00 98.12 96 ALA A CA 1
ATOM 724 C C . ALA A 1 96 ? 3.691 2.477 14.965 1.00 98.12 96 ALA A C 1
ATOM 726 O O . ALA A 1 96 ? 3.190 2.869 16.017 1.00 98.12 96 ALA A O 1
ATOM 727 N N . ASN A 1 97 ? 4.668 1.570 14.969 1.00 98.25 97 ASN A N 1
ATOM 728 C CA . ASN A 1 97 ? 5.193 0.964 16.191 1.00 98.25 97 ASN A CA 1
ATOM 729 C C . ASN A 1 97 ? 5.973 1.948 17.072 1.00 98.25 97 ASN A C 1
ATOM 731 O O . ASN A 1 97 ? 6.097 1.700 18.279 1.00 98.25 97 ASN A O 1
ATOM 735 N N . ALA A 1 98 ? 6.486 3.027 16.476 1.00 98.31 98 ALA A N 1
ATOM 736 C CA . ALA A 1 98 ? 7.111 4.153 17.158 1.00 98.31 98 ALA A CA 1
ATOM 737 C C . ALA A 1 98 ? 6.090 5.161 17.723 1.00 98.31 98 ALA A C 1
ATOM 739 O O . ALA A 1 98 ? 6.480 6.032 18.494 1.00 98.31 98 ALA A O 1
ATOM 740 N N . GLY A 1 99 ? 4.797 5.002 17.414 1.00 97.75 99 GLY A N 1
ATOM 741 C CA . GLY A 1 99 ? 3.729 5.896 17.866 1.00 97.75 99 GLY A CA 1
ATOM 742 C C . GLY A 1 99 ? 3.486 7.093 16.947 1.00 97.75 99 GLY A C 1
ATOM 743 O O . GLY A 1 99 ? 2.795 8.019 17.351 1.00 97.75 99 GLY A O 1
ATOM 744 N N . GLU A 1 100 ? 4.034 7.078 15.728 1.00 97.31 100 GLU A N 1
ATOM 745 C CA . GLU A 1 100 ? 3.874 8.165 14.749 1.00 97.31 100 GLU A CA 1
ATOM 746 C C . GLU A 1 100 ? 2.557 8.071 13.963 1.00 97.31 100 GLU A C 1
ATOM 748 O O . GLU A 1 100 ? 2.178 9.015 13.279 1.00 97.31 100 GLU A O 1
ATOM 753 N N . LEU A 1 101 ? 1.876 6.920 14.010 1.00 97.75 101 LEU A N 1
ATOM 754 C CA . LEU A 1 101 ? 0.631 6.663 13.285 1.00 97.75 101 LEU A CA 1
ATOM 755 C C . LEU A 1 101 ? -0.375 5.974 14.206 1.00 97.75 101 LEU A C 1
ATOM 757 O O . LEU A 1 101 ? -0.020 5.011 14.881 1.00 97.75 101 LEU A O 1
ATOM 761 N N . ASP A 1 102 ? -1.640 6.391 14.152 1.00 97.56 102 ASP A N 1
ATOM 762 C CA . ASP A 1 102 ? -2.731 5.763 14.913 1.00 97.56 102 ASP A CA 1
ATOM 763 C C . ASP A 1 102 ? -3.399 4.594 14.170 1.00 97.56 102 ASP A C 1
ATOM 765 O O . ASP A 1 102 ? -3.991 3.700 14.778 1.00 97.56 102 ASP A O 1
ATOM 769 N N . VAL A 1 103 ? -3.339 4.607 12.836 1.00 97.31 103 VAL A N 1
ATOM 770 C CA . VAL A 1 103 ? -3.945 3.613 11.940 1.00 97.31 103 VAL A CA 1
ATOM 771 C C . VAL A 1 103 ? -3.069 3.471 10.700 1.00 97.31 103 VAL A C 1
ATOM 773 O O . VAL A 1 103 ? -2.559 4.461 10.178 1.00 97.31 103 VAL A O 1
ATOM 776 N N . VAL A 1 104 ? -2.933 2.248 10.183 1.00 97.75 104 VAL A N 1
ATOM 777 C CA . VAL A 1 104 ? -2.265 1.990 8.898 1.00 97.75 104 VAL A CA 1
ATOM 778 C C . VAL A 1 104 ? -3.282 1.476 7.884 1.00 97.75 104 VAL A C 1
ATOM 780 O O . VAL A 1 104 ? -3.936 0.461 8.116 1.00 97.75 104 VAL A O 1
ATOM 783 N N . HIS A 1 105 ? -3.395 2.137 6.732 1.00 96.25 105 HIS A N 1
ATOM 784 C CA . HIS A 1 105 ? -4.223 1.673 5.615 1.00 96.25 105 HIS A CA 1
ATOM 785 C C . HIS A 1 105 ? -3.347 1.177 4.469 1.00 96.25 105 HIS A C 1
ATOM 787 O O . HIS A 1 105 ? -2.533 1.921 3.930 1.00 96.25 105 HIS A O 1
ATOM 793 N N . ILE A 1 106 ? -3.529 -0.085 4.079 1.00 94.50 106 ILE A N 1
ATOM 794 C CA . ILE A 1 106 ? -2.812 -0.693 2.959 1.00 94.50 106 ILE A CA 1
ATOM 795 C C . ILE A 1 106 ? -3.774 -0.932 1.797 1.00 94.50 106 ILE A C 1
ATOM 797 O O . ILE A 1 106 ? -4.703 -1.742 1.875 1.00 94.50 106 ILE A O 1
ATOM 801 N N . TYR A 1 107 ? -3.491 -0.277 0.674 1.00 90.81 107 TYR A N 1
ATOM 802 C CA . TYR A 1 107 ? -4.052 -0.654 -0.616 1.00 90.81 107 TYR A CA 1
ATOM 803 C C . TYR A 1 107 ? -3.297 -1.870 -1.155 1.00 90.81 107 TYR A C 1
ATOM 805 O O . TYR A 1 107 ? -2.145 -1.791 -1.574 1.00 90.81 107 TYR A O 1
ATOM 813 N N . THR A 1 108 ? -3.954 -3.020 -1.094 1.00 84.62 108 THR A N 1
ATOM 814 C CA . THR A 1 108 ? -3.404 -4.313 -1.498 1.00 84.62 108 THR A CA 1
ATOM 815 C C . THR A 1 108 ? -3.553 -4.547 -2.998 1.00 84.62 108 THR A C 1
ATOM 817 O O . THR A 1 108 ? -4.520 -4.128 -3.647 1.00 84.62 108 THR A O 1
ATOM 820 N N . ASN A 1 109 ? -2.587 -5.278 -3.535 1.00 77.31 109 ASN A N 1
ATOM 821 C CA . ASN A 1 109 ? -2.558 -5.805 -4.892 1.00 77.31 109 ASN A CA 1
ATOM 822 C C . ASN A 1 109 ? -2.368 -7.330 -4.828 1.00 77.31 109 ASN A C 1
ATOM 824 O O . ASN A 1 109 ? -2.793 -7.960 -3.860 1.00 77.31 109 ASN A O 1
ATOM 828 N N . GLU A 1 110 ? -1.741 -7.925 -5.840 1.00 71.62 110 GLU A N 1
ATOM 829 C CA . GLU A 1 110 ? -1.424 -9.354 -5.864 1.00 71.62 110 GLU A CA 1
ATOM 830 C C . GLU A 1 110 ? -0.524 -9.843 -4.717 1.00 71.62 110 GLU A C 1
ATOM 832 O O . GLU A 1 110 ? -0.397 -11.055 -4.527 1.00 71.62 110 GLU A O 1
ATOM 837 N N . GLU A 1 111 ? 0.098 -8.939 -3.958 1.00 78.81 111 GLU A N 1
ATOM 838 C CA . GLU A 1 111 ? 0.998 -9.292 -2.870 1.00 78.81 111 GLU A CA 1
ATOM 839 C C . GLU A 1 111 ? 0.312 -9.430 -1.516 1.00 78.81 111 GLU A C 1
ATOM 841 O O . GLU A 1 111 ? -0.517 -8.628 -1.090 1.00 78.81 111 GLU A O 1
ATOM 846 N N . GLU A 1 112 ? 0.745 -10.461 -0.796 1.00 87.00 1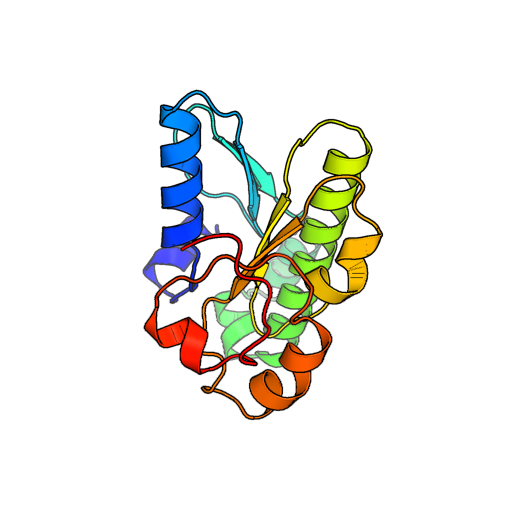12 GLU A N 1
ATOM 847 C CA . GLU A 1 112 ? 0.189 -10.848 0.498 1.00 87.00 112 GLU A CA 1
ATOM 848 C C . GLU A 1 112 ? 1.017 -10.321 1.670 1.00 87.00 112 GLU A C 1
ATOM 850 O O . GLU A 1 112 ? 0.574 -10.407 2.809 1.00 87.00 112 GLU A O 1
ATOM 855 N N . LEU A 1 113 ? 2.203 -9.764 1.408 1.00 87.94 113 LEU A N 1
ATOM 856 C CA . LEU A 1 113 ? 3.196 -9.415 2.428 1.00 87.94 113 LEU A CA 1
ATOM 857 C C . LEU A 1 113 ? 2.634 -8.503 3.524 1.00 87.94 113 LEU A C 1
ATOM 859 O O . LEU A 1 113 ? 2.816 -8.795 4.703 1.00 87.94 113 LEU A O 1
ATOM 863 N N . GLY A 1 114 ? 1.890 -7.457 3.154 1.00 91.81 114 GLY A N 1
ATOM 864 C CA . GLY A 1 114 ? 1.255 -6.579 4.141 1.00 91.81 114 GLY A CA 1
ATOM 865 C C . GLY A 1 114 ? 0.178 -7.273 4.972 1.00 91.81 114 GLY A C 1
ATOM 866 O O . GLY A 1 114 ? 0.055 -7.001 6.155 1.00 91.81 114 GLY A O 1
ATOM 867 N N . MET A 1 115 ? -0.561 -8.224 4.401 1.00 93.88 115 MET A N 1
ATOM 868 C CA . MET A 1 115 ? -1.533 -9.011 5.169 1.00 93.88 115 MET A CA 1
ATOM 869 C C . MET A 1 115 ? -0.841 -10.033 6.074 1.00 93.88 115 MET A C 1
ATOM 871 O O . MET A 1 115 ? -1.231 -10.216 7.219 1.00 93.88 115 MET A O 1
ATOM 875 N N . ALA A 1 116 ? 0.202 -10.696 5.575 1.00 93.75 116 ALA A N 1
ATOM 876 C CA . ALA A 1 116 ? 0.928 -11.730 6.303 1.00 93.75 116 ALA A CA 1
ATOM 877 C C . ALA A 1 116 ? 1.71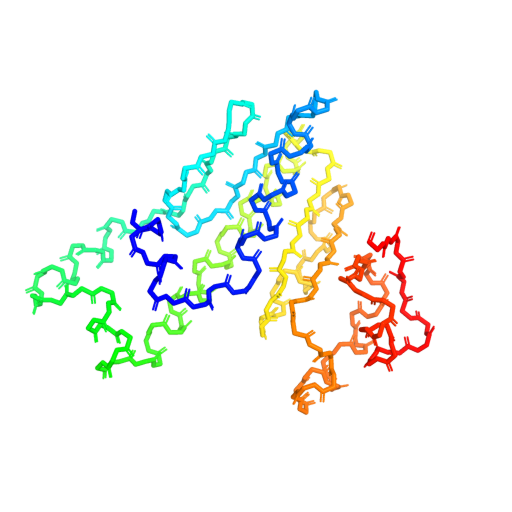9 -11.179 7.498 1.00 93.75 116 ALA A C 1
ATOM 879 O O . ALA A 1 116 ? 1.919 -11.892 8.475 1.00 93.75 116 ALA A O 1
ATOM 880 N N . MET A 1 117 ? 2.175 -9.928 7.416 1.00 94.25 117 MET A N 1
ATOM 881 C CA . MET A 1 117 ? 2.976 -9.284 8.459 1.00 94.25 117 MET A CA 1
ATOM 882 C C . MET A 1 117 ? 2.168 -8.332 9.346 1.00 94.25 117 MET A C 1
ATOM 884 O O . MET A 1 117 ? 2.751 -7.676 10.205 1.00 94.25 117 MET A O 1
ATOM 888 N N . SER A 1 118 ? 0.847 -8.237 9.170 1.00 96.12 118 SER A N 1
ATOM 889 C CA . SER A 1 118 ? 0.031 -7.231 9.862 1.00 96.12 118 SER A CA 1
ATOM 890 C C . SER A 1 118 ? 0.051 -7.358 11.382 1.00 96.12 118 SER A C 1
ATOM 892 O O . SER A 1 118 ? -0.065 -6.358 12.078 1.00 96.12 118 SER A O 1
ATOM 894 N N . GLU A 1 119 ? 0.241 -8.574 11.899 1.00 95.25 119 GLU A N 1
ATOM 895 C CA . GLU A 1 119 ? 0.363 -8.850 13.338 1.00 95.25 119 GLU A CA 1
ATOM 896 C C . GLU A 1 119 ? 1.608 -8.208 13.975 1.00 95.25 119 GLU A C 1
ATOM 898 O O . GLU A 1 119 ? 1.683 -8.080 15.194 1.00 95.25 119 GLU A O 1
ATOM 903 N N . LEU A 1 120 ? 2.587 -7.783 13.165 1.00 96.69 120 LEU A N 1
ATOM 904 C CA . LEU A 1 120 ? 3.776 -7.068 13.634 1.00 96.69 120 LEU A CA 1
ATOM 905 C C . LEU A 1 120 ? 3.522 -5.566 13.848 1.00 96.69 120 LEU A C 1
ATOM 907 O O . LEU A 1 120 ? 4.381 -4.881 14.409 1.00 96.69 120 LEU A O 1
ATOM 911 N N . CYS A 1 121 ? 2.377 -5.042 13.401 1.00 97.94 121 CYS A N 1
ATOM 912 C CA . CYS A 1 121 ? 1.979 -3.654 13.602 1.00 97.94 121 CYS A CA 1
ATOM 913 C C . CYS A 1 121 ? 1.196 -3.507 14.918 1.00 97.94 121 CYS A C 1
ATOM 915 O O . CYS A 1 121 ? 0.267 -4.262 15.193 1.00 97.94 121 CYS A O 1
ATOM 917 N N . ARG A 1 122 ? 1.563 -2.523 15.743 1.00 97.06 122 ARG A N 1
ATOM 918 C CA . ARG A 1 122 ? 0.961 -2.254 17.060 1.00 97.06 122 ARG A CA 1
ATOM 919 C C . ARG A 1 122 ? -0.366 -1.519 16.980 1.00 97.06 122 ARG A C 1
ATOM 921 O O . ARG A 1 122 ? -1.114 -1.526 17.955 1.00 97.06 122 ARG A O 1
ATOM 928 N N . VAL A 1 123 ? -0.640 -0.880 15.850 1.00 97.94 123 VAL A N 1
ATOM 929 C CA . VAL A 1 123 ? -1.891 -0.164 15.615 1.00 97.94 123 VAL A CA 1
ATOM 930 C C . VAL A 1 123 ? -2.767 -0.926 14.635 1.00 97.94 123 VAL A C 1
ATOM 932 O O . VAL A 1 123 ? -2.325 -1.862 13.966 1.00 97.94 123 VAL A O 1
ATOM 935 N N . SER A 1 124 ? -4.036 -0.532 14.548 1.00 97.00 124 SER A N 1
ATOM 936 C CA . SER A 1 124 ? -4.974 -1.197 13.649 1.00 97.00 124 SER A CA 1
ATOM 937 C C . SER A 1 124 ? -4.533 -1.036 12.196 1.00 97.00 124 SER A C 1
ATOM 939 O O . SER A 1 124 ? -4.337 0.081 11.715 1.00 97.00 124 SER A O 1
ATOM 941 N N . VAL A 1 125 ? -4.421 -2.163 11.491 1.00 98.00 125 VAL A N 1
ATOM 942 C CA . VAL A 1 125 ? -4.195 -2.184 10.045 1.00 98.00 125 VAL A CA 1
ATOM 943 C C . VAL A 1 125 ? -5.518 -2.461 9.345 1.00 98.00 125 VAL A C 1
ATOM 945 O O . VAL A 1 125 ? -6.210 -3.426 9.683 1.00 98.00 125 VAL A O 1
ATOM 948 N N . VAL A 1 126 ? -5.864 -1.615 8.379 1.00 97.00 126 VAL A N 1
ATOM 949 C CA . VAL A 1 126 ? -7.023 -1.777 7.498 1.00 97.00 126 VAL A CA 1
ATOM 950 C C . VAL A 1 126 ? -6.566 -1.994 6.061 1.00 97.00 126 VAL A C 1
ATOM 952 O O . VAL A 1 126 ? -5.547 -1.459 5.625 1.00 97.00 126 VAL A O 1
ATOM 955 N N . PHE A 1 127 ? -7.325 -2.790 5.315 1.00 94.81 127 PHE A N 1
ATOM 956 C CA . PHE A 1 127 ? -6.964 -3.214 3.969 1.00 94.81 127 PHE A CA 1
ATOM 957 C C . PHE A 1 127 ? -8.056 -2.874 2.969 1.00 94.81 127 PHE A C 1
ATOM 959 O O . PHE A 1 127 ? -9.241 -3.106 3.207 1.00 94.81 127 PHE A O 1
ATOM 966 N N . THR A 1 128 ? -7.639 -2.408 1.800 1.00 92.31 128 THR A N 1
ATOM 967 C CA . THR A 1 128 ? -8.500 -2.314 0.622 1.00 92.31 128 THR A CA 1
ATOM 968 C C . THR A 1 128 ? -7.855 -3.097 -0.501 1.00 92.31 128 THR A C 1
ATOM 970 O O . THR A 1 128 ? -6.673 -2.924 -0.776 1.00 92.31 128 THR A O 1
ATOM 973 N N . HIS A 1 129 ? -8.605 -3.974 -1.158 1.00 88.31 129 HIS A N 1
ATOM 974 C CA . HIS A 1 129 ? -8.142 -4.633 -2.376 1.00 88.31 129 HIS A CA 1
ATOM 975 C C . HIS A 1 129 ? -8.694 -3.887 -3.581 1.00 88.31 129 HIS A C 1
ATOM 977 O O . HIS A 1 129 ? -9.874 -3.540 -3.590 1.00 88.31 129 HIS A O 1
ATOM 983 N N . HIS A 1 130 ? -7.851 -3.597 -4.567 1.00 81.31 130 HIS A N 1
ATOM 984 C CA . HIS A 1 130 ? -8.281 -2.828 -5.735 1.00 81.31 130 HIS A CA 1
ATOM 985 C C . HIS A 1 130 ? -9.014 -3.688 -6.772 1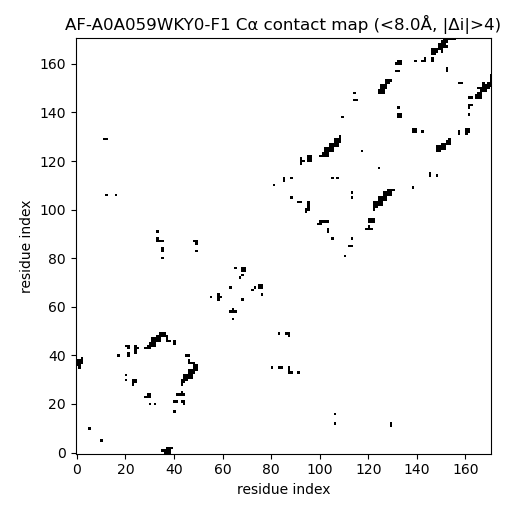.00 81.31 130 HIS A C 1
ATOM 987 O O . HIS A 1 130 ? -9.933 -3.199 -7.429 1.00 81.31 130 HIS A O 1
ATOM 993 N N . ASP A 1 131 ? -8.655 -4.968 -6.880 1.00 80.62 131 ASP A N 1
ATOM 994 C CA . ASP A 1 131 ? -9.284 -5.891 -7.816 1.00 80.62 131 ASP A CA 1
ATOM 995 C C . ASP A 1 131 ? -10.548 -6.546 -7.231 1.00 80.62 131 ASP A C 1
ATOM 997 O O . ASP A 1 131 ? -10.700 -6.710 -6.011 1.00 80.62 131 ASP A O 1
ATOM 1001 N N . PRO A 1 132 ? -11.484 -6.992 -8.085 1.00 76.44 132 PRO A N 1
ATOM 1002 C CA . PRO A 1 132 ? -12.516 -7.927 -7.665 1.00 76.44 132 PRO A CA 1
ATOM 1003 C C . PRO A 1 132 ? -11.883 -9.245 -7.195 1.00 76.44 132 PRO A C 1
ATOM 1005 O O . PRO A 1 132 ? -11.107 -9.874 -7.908 1.00 76.44 132 PRO A O 1
ATOM 1008 N N . PHE A 1 133 ? -12.266 -9.741 -6.019 1.00 75.88 133 PHE A N 1
ATOM 1009 C CA . PHE A 1 133 ? -11.689 -10.972 -5.455 1.00 75.88 133 PHE A CA 1
ATOM 1010 C C . PHE A 1 133 ? -11.952 -12.244 -6.276 1.00 75.88 133 PHE A C 1
ATOM 1012 O O . PHE A 1 133 ? -11.262 -13.250 -6.128 1.00 75.88 133 PHE A O 1
ATOM 1019 N N . ASN A 1 134 ? -12.949 -12.213 -7.158 1.00 72.31 134 ASN A N 1
ATOM 1020 C CA . ASN A 1 134 ? -13.254 -13.287 -8.097 1.00 72.31 134 ASN A CA 1
ATOM 1021 C C . ASN A 1 134 ? -12.499 -13.169 -9.432 1.00 72.31 134 ASN A C 1
ATOM 1023 O O . ASN A 1 134 ? -12.725 -14.005 -10.305 1.00 72.31 134 ASN A O 1
ATOM 1027 N N . PHE A 1 135 ? -11.636 -12.162 -9.599 1.00 76.19 135 PHE A N 1
ATOM 1028 C CA . PHE A 1 135 ? -10.934 -11.891 -10.852 1.00 76.19 135 PHE A CA 1
ATOM 1029 C C . PHE A 1 135 ? -9.896 -12.968 -11.191 1.00 76.19 135 PHE A C 1
ATOM 1031 O O . PHE A 1 135 ? -9.875 -13.472 -12.311 1.00 76.19 135 PHE A O 1
ATOM 1038 N N . LEU A 1 136 ? -9.085 -13.385 -10.211 1.00 78.44 136 LEU A N 1
ATOM 1039 C CA . LEU A 1 136 ? -8.059 -14.417 -10.384 1.00 78.44 136 LEU A CA 1
ATOM 1040 C C . LEU A 1 136 ? -8.281 -15.592 -9.431 1.00 78.44 136 LEU A C 1
ATOM 1042 O O . LEU A 1 136 ? -8.645 -15.419 -8.266 1.00 78.44 136 LEU A O 1
ATOM 1046 N N . VAL A 1 137 ? -7.985 -16.807 -9.908 1.00 83.19 137 VAL A N 1
ATOM 1047 C CA . VAL A 1 137 ? -8.030 -18.035 -9.088 1.00 83.19 137 VAL A CA 1
ATOM 1048 C C . VAL A 1 137 ? -7.167 -17.885 -7.834 1.00 83.19 137 VAL A C 1
ATOM 1050 O O . VAL A 1 137 ? -7.586 -18.298 -6.754 1.00 83.19 137 VAL A O 1
ATOM 1053 N N . ARG A 1 138 ? -6.013 -17.216 -7.963 1.00 84.12 138 ARG A N 1
ATOM 1054 C CA . ARG A 1 138 ? -5.109 -16.917 -6.849 1.00 84.12 138 ARG A CA 1
ATOM 1055 C C . ARG A 1 138 ? -5.818 -16.169 -5.718 1.00 84.12 138 ARG A C 1
ATOM 1057 O O . ARG A 1 138 ? -5.708 -16.579 -4.568 1.00 84.12 138 ARG A O 1
ATOM 1064 N N . TYR A 1 139 ? -6.583 -15.120 -6.014 1.00 84.62 139 TYR A N 1
ATOM 1065 C CA . TYR A 1 139 ? -7.282 -14.347 -4.980 1.00 84.62 139 TYR A CA 1
ATOM 1066 C C . TYR A 1 139 ? -8.285 -15.210 -4.221 1.00 84.62 139 TYR A C 1
ATOM 1068 O O . TYR A 1 139 ? -8.305 -15.202 -2.991 1.00 84.62 139 TYR A O 1
ATOM 1076 N N . ARG A 1 140 ? -9.037 -16.051 -4.939 1.00 82.62 140 ARG A N 1
ATOM 1077 C CA . ARG A 1 140 ? -10.004 -16.973 -4.329 1.00 82.62 140 ARG A CA 1
ATOM 1078 C C . ARG A 1 140 ? -9.351 -18.009 -3.413 1.00 82.62 140 ARG A C 1
ATOM 1080 O O . ARG A 1 140 ? -9.972 -18.392 -2.428 1.00 82.62 140 ARG A O 1
ATOM 1087 N N . SER A 1 141 ? -8.131 -18.461 -3.710 1.00 85.50 141 SER A N 1
ATOM 1088 C CA . SER A 1 141 ? -7.407 -19.405 -2.845 1.00 85.50 141 SER A CA 1
ATOM 1089 C C . SER A 1 141 ? -6.702 -18.730 -1.666 1.00 85.50 141 SER A C 1
ATOM 1091 O O . SER A 1 141 ? -6.552 -19.330 -0.606 1.00 85.50 141 SER A O 1
ATOM 1093 N N . VAL A 1 142 ? -6.255 -17.488 -1.844 1.00 87.50 142 VAL A N 1
ATOM 1094 C CA . VAL A 1 142 ? -5.425 -16.762 -0.877 1.00 87.50 142 VAL A CA 1
ATOM 1095 C C . VAL A 1 142 ? -6.268 -16.053 0.176 1.00 87.50 142 VAL A C 1
ATOM 1097 O O . VAL A 1 142 ? -6.029 -16.229 1.371 1.00 87.50 142 VAL A O 1
ATOM 1100 N N . MET A 1 143 ? -7.252 -15.268 -0.263 1.00 87.44 143 MET A N 1
ATOM 1101 C CA . MET A 1 143 ? -7.992 -14.321 0.573 1.00 87.44 143 MET A CA 1
ATOM 1102 C C . MET A 1 143 ? -8.792 -14.954 1.717 1.00 87.44 143 MET A C 1
ATOM 1104 O O . MET A 1 143 ? -8.880 -14.327 2.773 1.00 87.44 143 MET A O 1
ATOM 1108 N N . PRO A 1 144 ? -9.306 -16.199 1.614 1.00 91.00 144 PRO A N 1
ATOM 1109 C CA . PRO A 1 144 ? -9.921 -16.862 2.760 1.00 91.00 144 PRO A CA 1
ATOM 1110 C C . PRO A 1 144 ? -9.010 -16.974 3.989 1.00 91.00 144 PRO A C 1
ATOM 1112 O O . PRO A 1 144 ? -9.525 -16.993 5.104 1.00 91.00 144 PRO A O 1
ATOM 1115 N N . ARG A 1 145 ? -7.679 -16.994 3.813 1.00 92.75 145 ARG A N 1
ATOM 1116 C CA . ARG A 1 145 ? -6.716 -16.990 4.929 1.00 92.75 145 ARG A CA 1
ATOM 1117 C C . ARG A 1 145 ? -6.710 -15.663 5.687 1.00 92.75 145 ARG A C 1
ATOM 1119 O O . ARG A 1 145 ? -6.515 -15.665 6.893 1.00 92.75 145 ARG A O 1
ATOM 1126 N N . TYR A 1 146 ? -6.987 -14.556 5.001 1.00 94.38 146 TYR A N 1
ATOM 1127 C CA . TYR A 1 146 ? -6.891 -13.187 5.522 1.00 94.38 146 TYR A CA 1
ATOM 1128 C C . TYR A 1 146 ? -8.253 -12.531 5.785 1.00 94.38 146 TYR A C 1
ATOM 1130 O O . TYR A 1 146 ? -8.333 -11.352 6.120 1.00 94.38 146 TYR A O 1
ATOM 1138 N N . LYS A 1 147 ? -9.355 -13.283 5.668 1.00 94.50 147 LYS A N 1
ATOM 1139 C CA . LYS A 1 147 ? -10.725 -12.769 5.847 1.00 94.50 147 LYS A CA 1
ATOM 1140 C C . LYS A 1 147 ? -11.000 -12.150 7.226 1.00 94.50 147 LYS A C 1
ATOM 1142 O O . LYS A 1 147 ? -11.951 -11.391 7.358 1.00 94.50 147 LYS A O 1
ATOM 1147 N N . HIS A 1 148 ? -10.197 -12.505 8.227 1.00 96.31 148 HIS A N 1
ATOM 1148 C CA . HIS A 1 148 ? -10.307 -12.034 9.605 1.00 96.31 148 HIS A CA 1
ATOM 1149 C C . HIS A 1 148 ? -9.676 -10.645 9.822 1.00 96.31 148 HIS A C 1
ATOM 1151 O O . HIS A 1 148 ? -10.002 -9.984 10.805 1.00 96.31 148 HIS A O 1
ATOM 1157 N N . LEU A 1 149 ? -8.803 -10.190 8.914 1.00 97.00 149 LEU A N 1
ATOM 1158 C CA . LEU A 1 149 ? -8.213 -8.847 8.953 1.00 97.00 149 LEU A CA 1
ATOM 1159 C C . LEU A 1 149 ? -9.278 -7.765 8.726 1.00 97.00 149 LEU A C 1
ATOM 1161 O O . LEU A 1 149 ? -10.377 -8.064 8.270 1.00 97.00 149 LEU A O 1
ATOM 1165 N N . ASN A 1 150 ? -8.975 -6.503 9.033 1.00 97.69 150 ASN A N 1
ATOM 1166 C CA . ASN A 1 150 ? -9.941 -5.416 8.870 1.00 97.69 150 ASN A CA 1
ATOM 1167 C C . ASN A 1 150 ? -10.015 -4.965 7.406 1.00 97.69 150 ASN A C 1
ATOM 1169 O O . ASN A 1 150 ? -9.044 -4.431 6.872 1.00 97.69 150 ASN A O 1
ATOM 1173 N N . TRP A 1 151 ? -11.171 -5.130 6.765 1.00 95.81 151 TRP A N 1
ATOM 1174 C CA . TRP A 1 151 ? -11.347 -4.804 5.349 1.00 95.81 151 TRP A CA 1
ATOM 1175 C C . TRP A 1 151 ? -12.267 -3.603 5.111 1.00 95.81 151 TRP A C 1
ATOM 1177 O O . TRP A 1 151 ? -13.364 -3.514 5.665 1.00 95.81 151 TRP A O 1
ATOM 1187 N N . ILE A 1 152 ? -11.853 -2.720 4.202 1.00 94.44 152 ILE A N 1
ATOM 1188 C CA . ILE A 1 152 ? -12.665 -1.645 3.625 1.00 94.44 152 ILE A CA 1
ATOM 1189 C C . ILE A 1 152 ? -12.947 -2.009 2.167 1.00 94.44 152 ILE A C 1
ATOM 1191 O O . ILE A 1 152 ? -12.031 -2.140 1.350 1.00 94.44 152 ILE A O 1
ATOM 1195 N N . SER A 1 153 ? -14.224 -2.214 1.846 1.00 91.62 153 SER A N 1
ATOM 1196 C CA . SER A 1 153 ? -14.663 -2.574 0.491 1.00 91.62 153 SER A CA 1
ATOM 1197 C C . SER A 1 153 ? -14.793 -1.344 -0.399 1.00 91.62 153 SER A C 1
ATOM 1199 O O . SER A 1 153 ? -15.497 -0.435 -0.009 1.00 91.62 153 SER A O 1
ATOM 1201 N N . ILE A 1 154 ? -14.312 -1.369 -1.639 1.00 87.81 154 ILE A N 1
ATOM 1202 C CA . ILE A 1 154 ? -14.549 -0.274 -2.604 1.00 87.81 154 ILE A CA 1
ATOM 1203 C C . ILE A 1 154 ? -16.021 -0.231 -3.051 1.00 87.81 154 ILE A C 1
ATOM 1205 O O . ILE A 1 154 ? -16.553 0.799 -3.450 1.00 87.81 154 ILE A O 1
ATOM 1209 N N . SER A 1 155 ? -16.716 -1.373 -3.015 1.00 87.25 155 SER A N 1
ATOM 1210 C CA . SER A 1 155 ? -18.135 -1.455 -3.367 1.00 87.25 155 SER A CA 1
ATOM 1211 C C . SER A 1 155 ? -18.836 -2.619 -2.673 1.00 87.25 155 SER A C 1
ATOM 1213 O O . SER A 1 155 ? -18.223 -3.628 -2.316 1.00 87.25 155 SER A O 1
ATOM 1215 N N . LEU A 1 156 ? -20.163 -2.536 -2.568 1.00 89.50 156 LEU A N 1
ATOM 1216 C CA . LEU A 1 156 ? -20.985 -3.649 -2.081 1.00 89.50 156 LEU A CA 1
ATOM 1217 C C . LEU A 1 156 ? -20.905 -4.886 -2.990 1.00 89.50 156 LEU A C 1
ATOM 1219 O O . LEU A 1 156 ? -21.075 -6.011 -2.521 1.00 89.50 156 LEU A O 1
ATOM 1223 N N . ALA A 1 157 ? -20.629 -4.698 -4.284 1.00 88.00 157 ALA A N 1
ATOM 1224 C CA . ALA A 1 157 ? -20.426 -5.801 -5.218 1.00 88.00 157 ALA A CA 1
ATOM 1225 C C . ALA A 1 157 ? -19.142 -6.578 -4.901 1.00 88.00 157 ALA A C 1
ATOM 1227 O O . ALA A 1 157 ? -19.155 -7.808 -4.934 1.00 88.00 157 ALA A O 1
ATOM 1228 N N . GLN A 1 158 ? -18.068 -5.878 -4.517 1.00 86.06 158 GLN A N 1
ATOM 1229 C CA . GLN A 1 158 ? -16.797 -6.499 -4.145 1.00 86.06 158 GLN A CA 1
ATOM 1230 C C . GLN A 1 158 ? -16.958 -7.483 -2.979 1.00 86.06 158 GLN A C 1
ATOM 1232 O O . GLN A 1 158 ? -16.370 -8.565 -3.001 1.00 86.06 158 GLN A O 1
ATOM 1237 N N . ARG A 1 159 ? -17.816 -7.160 -2.001 1.00 90.62 159 ARG A N 1
ATOM 1238 C CA . ARG A 1 159 ? -18.068 -8.025 -0.837 1.00 90.62 159 ARG A CA 1
ATOM 1239 C C . ARG A 1 159 ? -18.572 -9.418 -1.219 1.00 90.62 159 ARG A C 1
ATOM 1241 O O . ARG A 1 159 ? -18.272 -10.379 -0.523 1.00 90.62 159 ARG A O 1
ATOM 1248 N N . ARG A 1 160 ? -19.277 -9.550 -2.350 1.00 88.19 160 ARG A N 1
ATOM 1249 C CA . ARG A 1 160 ? -19.798 -10.838 -2.849 1.00 88.19 160 ARG A CA 1
ATOM 1250 C C . ARG A 1 160 ? -18.699 -11.791 -3.328 1.00 88.19 160 ARG A C 1
ATOM 1252 O O . ARG A 1 160 ? -18.955 -12.982 -3.457 1.00 88.19 160 ARG A O 1
ATOM 1259 N N . GLY A 1 161 ? -17.508 -11.270 -3.632 1.00 85.19 161 GLY A N 1
ATOM 1260 C CA . GLY A 1 161 ? -16.353 -12.067 -4.049 1.00 85.19 161 GLY A CA 1
ATOM 1261 C C . GLY A 1 161 ? -15.546 -12.653 -2.887 1.00 85.19 161 GLY A C 1
ATOM 1262 O O . GLY A 1 161 ? -14.684 -13.494 -3.127 1.00 85.19 161 GLY A O 1
ATOM 1263 N N . MET A 1 162 ? -15.819 -12.220 -1.654 1.00 89.19 162 MET A N 1
ATOM 1264 C CA . MET A 1 162 ? -15.137 -12.668 -0.439 1.00 89.19 162 MET A CA 1
ATOM 1265 C C . MET A 1 162 ? -15.957 -13.711 0.325 1.00 89.19 162 MET A C 1
ATOM 1267 O O . MET A 1 162 ? -17.164 -13.834 0.098 1.00 89.19 162 MET A O 1
ATOM 1271 N N . PRO A 1 163 ? -15.329 -14.463 1.248 1.00 91.81 163 PRO A N 1
ATOM 1272 C CA . PRO A 1 163 ? -16.058 -15.252 2.233 1.00 91.81 163 PRO A CA 1
ATOM 1273 C C . PRO A 1 163 ? -17.152 -14.435 2.936 1.00 91.81 163 PRO A C 1
ATOM 1275 O O . PRO A 1 163 ? -16.972 -13.259 3.249 1.00 91.81 163 PRO A O 1
ATOM 1278 N N . ALA A 1 164 ? -18.294 -15.069 3.209 1.00 92.50 164 ALA A N 1
ATOM 1279 C CA . ALA A 1 164 ? -19.438 -14.397 3.828 1.00 92.50 164 ALA A CA 1
ATOM 1280 C C . ALA A 1 164 ? -19.129 -13.843 5.232 1.00 92.50 164 ALA A C 1
ATOM 1282 O O . ALA A 1 164 ? -19.771 -12.895 5.671 1.00 92.50 164 ALA A O 1
ATOM 1283 N N . ASP A 1 165 ? -18.140 -14.424 5.912 1.00 95.38 165 ASP A N 1
ATOM 1284 C CA . ASP A 1 165 ? -17.673 -14.043 7.242 1.00 95.38 165 ASP A CA 1
ATOM 1285 C C . ASP A 1 165 ? -16.416 -13.155 7.217 1.00 95.38 165 ASP A C 1
ATOM 1287 O O . ASP A 1 165 ? -15.689 -13.076 8.205 1.00 95.38 165 ASP A O 1
ATOM 1291 N N . THR A 1 166 ? -16.131 -12.489 6.094 1.00 95.69 166 THR A N 1
ATOM 1292 C CA . THR A 1 166 ? -15.076 -11.470 6.039 1.00 95.69 166 THR A CA 1
ATOM 1293 C C . THR A 1 166 ? -15.387 -10.297 6.967 1.00 95.69 166 THR A C 1
ATOM 1295 O O . THR A 1 166 ? -16.495 -9.758 6.963 1.00 95.69 166 THR A O 1
ATOM 1298 N N . ASN A 1 167 ? -14.380 -9.874 7.730 1.00 97.19 167 ASN A N 1
ATOM 1299 C CA . ASN A 1 167 ? -14.453 -8.760 8.666 1.00 97.19 167 ASN A CA 1
ATOM 1300 C C . ASN A 1 167 ? -14.422 -7.405 7.928 1.00 97.19 167 ASN A C 1
ATOM 1302 O O . ASN A 1 167 ? -13.379 -6.775 7.746 1.00 97.19 167 ASN A O 1
ATOM 1306 N N . TRP A 1 168 ? -15.594 -6.974 7.459 1.00 96.25 168 TRP A N 1
ATOM 1307 C CA . TRP A 1 168 ? -15.796 -5.669 6.832 1.00 96.25 168 TRP A CA 1
ATOM 1308 C C . TRP A 1 168 ? -15.983 -4.573 7.883 1.00 96.25 168 TRP A C 1
ATOM 1310 O O . TRP A 1 168 ? -17.005 -4.544 8.564 1.00 96.25 168 TRP A O 1
ATOM 1320 N N . VAL A 1 169 ? -15.049 -3.625 7.944 1.00 96.50 169 VAL A N 1
ATOM 1321 C CA . VAL A 1 169 ? -15.100 -2.470 8.859 1.00 96.50 169 VAL A CA 1
ATOM 1322 C C . VAL A 1 169 ? -15.567 -1.180 8.175 1.00 96.50 169 VAL A C 1
ATOM 1324 O O . VAL A 1 169 ? -15.886 -0.210 8.854 1.00 96.50 169 VAL A O 1
ATOM 1327 N N . GLY A 1 170 ? -15.653 -1.162 6.837 1.00 92.50 170 GLY A N 1
ATOM 1328 C CA . GLY A 1 170 ? -16.072 0.021 6.078 1.00 92.50 170 GLY A CA 1
ATOM 1329 C C . GLY A 1 170 ? -16.400 -0.233 4.602 1.00 92.50 170 GLY A C 1
ATOM 1330 O O . GLY A 1 170 ? -16.240 -1.348 4.082 1.00 92.50 170 GLY A O 1
ATOM 1331 N N . ASN A 1 171 ? -16.901 0.807 3.931 1.00 86.94 171 ASN A N 1
ATOM 1332 C CA . ASN A 1 171 ? -17.047 0.914 2.477 1.00 86.94 171 ASN A CA 1
ATOM 1333 C C . ASN A 1 171 ? -16.510 2.273 2.025 1.00 86.94 171 ASN A C 1
ATOM 1335 O O . ASN A 1 171 ? -16.891 3.256 2.693 1.00 86.94 171 ASN A O 1
#

Sequence (171 aa):
MQDALLPRVIFSPAVLALSLAEQLARQGGEVVLYTPGQVDTAEGVRNVTADLSGFEAELAARGDDYLDLLKKHPLTFVTLARQVQAELVARAYADANAGELDVVHIYTNEEELGMAMSELCRVSVVFTHHDPFNFLVRYRSVMPRYKHLNWISISLAQRRGMPADTNWVGN